Protein AF-A0A822XVW4-F1 (afdb_monomer)

Organism: Nelumbo nucifera (NCBI:txid4432)

Secondary structure (DSSP, 8-state):
--S-----------HHHHHHHHHHHHHHHHHHTTPPPPHHHHHHHHHHTT--SHHHHHHHHHHHHHHHHHHHHTT-HHHHHHHHHHHHHHHHHHHHHS-SS-STTGGGTGGG--

pLDDT: mean 85.32, std 18.21, range [39.78, 98.44]

Mean predicted aligned error: 9.69 Å

Foldseek 3Di:
DDPDPPPPPPPPPDPLNVVLVVLLVVVLVCVVVVHDDDVVSLVSNCVSVVNDALVSLVVLLVVLVVVLVVCVVVVVVVSNVVSVSVSVSSVCCSPPVYPDGPPPPVVVVVVPDD

Structure (mmCIF, N/CA/C/O backbone):
data_AF-A0A822XVW4-F1
#
_entry.id   AF-A0A822XVW4-F1
#
loop_
_atom_site.group_PDB
_atom_site.id
_atom_site.type_symbol
_atom_site.label_atom_id
_atom_site.label_alt_id
_atom_site.label_comp_id
_atom_site.label_asym_id
_atom_site.label_entity_id
_atom_site.label_seq_id
_atom_site.pdbx_PDB_ins_code
_atom_site.Cartn_x
_atom_site.Cartn_y
_atom_site.Cartn_z
_atom_site.occupancy
_atom_site.B_iso_o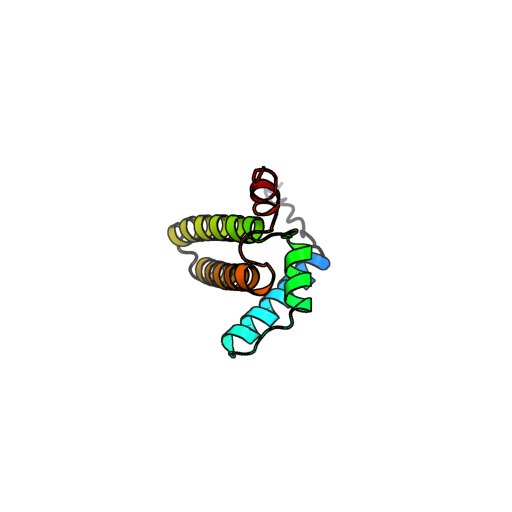r_equiv
_atom_site.auth_seq_id
_atom_site.auth_comp_id
_atom_site.auth_asym_id
_atom_site.auth_atom_id
_atom_site.pdbx_PDB_model_num
ATOM 1 N N . MET A 1 1 ? -43.327 -10.969 17.857 1.00 42.41 1 MET A N 1
ATOM 2 C CA . MET A 1 1 ? -42.642 -10.975 16.547 1.00 42.41 1 MET A CA 1
ATOM 3 C C . MET A 1 1 ? -41.511 -9.946 16.644 1.00 42.41 1 MET A C 1
ATOM 5 O O . MET A 1 1 ? -41.821 -8.769 16.600 1.00 42.41 1 MET A O 1
ATOM 9 N N . ASN A 1 2 ? -40.500 -10.276 17.458 1.00 39.78 2 ASN A N 1
ATOM 10 C CA . ASN A 1 2 ? -39.089 -10.661 17.198 1.00 39.78 2 ASN A CA 1
ATOM 11 C C . ASN A 1 2 ? -38.189 -9.543 16.602 1.00 39.78 2 ASN A C 1
ATOM 13 O O . ASN A 1 2 ? -38.409 -9.181 15.450 1.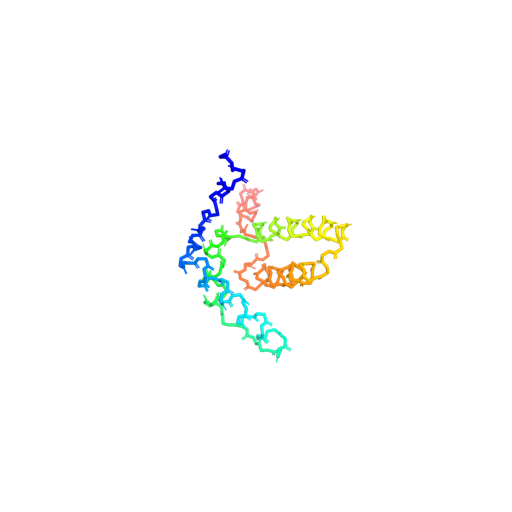00 39.78 2 ASN A O 1
ATOM 17 N N . PRO A 1 3 ? -37.178 -9.030 17.343 1.00 46.09 3 PRO A N 1
ATOM 18 C CA . PRO A 1 3 ? -36.155 -8.102 16.847 1.00 46.09 3 PRO A CA 1
ATOM 19 C C . PRO A 1 3 ? -34.922 -8.819 16.249 1.00 46.09 3 PRO A C 1
ATOM 21 O O . PRO A 1 3 ? -33.791 -8.548 16.646 1.00 46.09 3 PRO A O 1
ATOM 24 N N . GLU A 1 4 ? -35.111 -9.726 15.290 1.00 53.16 4 GLU A N 1
ATOM 25 C CA . GLU A 1 4 ? -34.005 -10.496 14.688 1.00 53.16 4 GLU A CA 1
ATOM 26 C C . GLU A 1 4 ? -34.060 -10.529 13.159 1.00 53.16 4 GLU A C 1
ATOM 28 O O . GLU A 1 4 ? -34.110 -11.588 12.544 1.00 53.16 4 GLU A O 1
ATOM 33 N N . GLU A 1 5 ? -33.994 -9.366 12.516 1.00 54.44 5 GLU A N 1
ATOM 34 C CA . GLU A 1 5 ? -33.642 -9.303 11.091 1.00 54.44 5 GLU A CA 1
ATOM 35 C C . GLU A 1 5 ? -32.535 -8.271 10.863 1.00 54.44 5 GLU A C 1
ATOM 37 O O . GLU A 1 5 ? -32.674 -7.301 10.126 1.00 54.44 5 GLU A O 1
ATOM 42 N N . THR A 1 6 ? -31.379 -8.492 11.495 1.00 48.88 6 THR A N 1
ATOM 43 C CA . THR A 1 6 ? -30.121 -7.969 10.951 1.00 48.88 6 THR A CA 1
ATOM 44 C C . THR A 1 6 ? -29.733 -8.866 9.786 1.00 48.88 6 THR A C 1
ATOM 46 O O . THR A 1 6 ? -29.164 -9.945 9.956 1.00 48.88 6 THR A O 1
ATOM 49 N N . HIS A 1 7 ? -30.067 -8.439 8.570 1.00 51.53 7 HIS A N 1
ATOM 50 C CA . HIS A 1 7 ? -29.485 -9.014 7.367 1.00 51.53 7 HIS A CA 1
ATOM 51 C C . HIS A 1 7 ? -27.972 -8.776 7.403 1.00 51.53 7 HIS A C 1
ATOM 53 O O . HIS A 1 7 ? -27.472 -7.751 6.946 1.00 51.53 7 HIS A O 1
ATOM 59 N N . LYS A 1 8 ? -27.224 -9.740 7.952 1.00 53.97 8 LYS A N 1
ATOM 60 C CA . LYS A 1 8 ? -25.807 -9.915 7.640 1.00 53.97 8 LYS A CA 1
ATOM 61 C C . LYS A 1 8 ? -25.735 -10.266 6.161 1.00 53.97 8 LYS A C 1
ATOM 63 O O . LYS A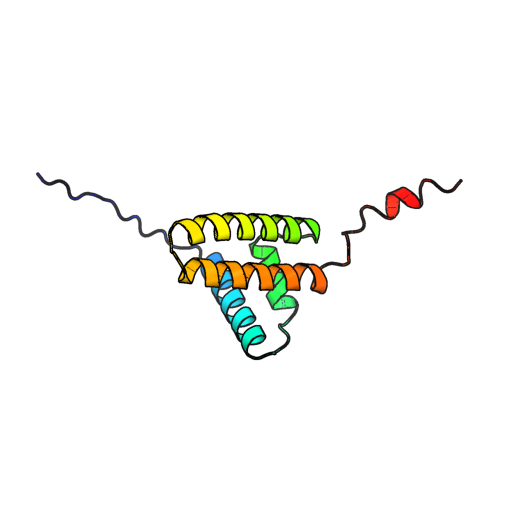 1 8 ? -25.726 -11.440 5.792 1.00 53.97 8 LYS A O 1
ATOM 68 N N . ALA A 1 9 ? -25.744 -9.239 5.317 1.00 55.06 9 ALA A N 1
ATOM 69 C CA . ALA A 1 9 ? -25.311 -9.369 3.945 1.00 55.06 9 ALA A CA 1
ATOM 70 C C . ALA A 1 9 ? -23.915 -9.990 4.013 1.00 55.06 9 ALA A C 1
ATOM 72 O O . ALA A 1 9 ? -22.986 -9.402 4.567 1.00 55.06 9 ALA A O 1
ATOM 73 N N . LYS A 1 10 ? -23.786 -11.232 3.541 1.00 56.28 10 LYS A N 1
ATOM 74 C CA . LYS A 1 10 ? -22.478 -11.795 3.235 1.00 56.28 10 LYS A CA 1
ATOM 75 C C . LYS A 1 10 ? -21.944 -10.922 2.109 1.00 56.28 10 LYS A C 1
ATOM 77 O O . LYS A 1 10 ? -22.329 -11.120 0.963 1.00 56.28 10 LYS A O 1
ATOM 82 N N . PHE A 1 11 ? -21.173 -9.901 2.465 1.00 61.69 11 PHE A N 1
ATOM 83 C CA . PHE A 1 11 ? -20.418 -9.121 1.504 1.00 61.69 11 PHE A CA 1
ATOM 84 C C . PHE A 1 11 ? -19.459 -10.123 0.867 1.00 61.69 11 PHE A C 1
ATOM 86 O O . PHE A 1 11 ? -18.545 -10.618 1.532 1.00 61.69 11 PHE A O 1
ATOM 93 N N . ASP A 1 12 ? -19.766 -10.566 -0.351 1.00 76.38 12 ASP A N 1
ATOM 94 C CA . ASP A 1 12 ? -18.834 -11.416 -1.071 1.00 76.38 12 ASP A CA 1
ATOM 95 C C . ASP A 1 12 ? -17.690 -10.502 -1.482 1.00 76.38 12 ASP A C 1
ATOM 97 O O . ASP A 1 12 ? -17.845 -9.652 -2.353 1.00 76.38 12 ASP A O 1
ATOM 101 N N . VAL A 1 13 ? -16.588 -10.595 -0.740 1.00 79.62 13 VAL A N 1
ATOM 102 C CA . VAL A 1 13 ? -15.368 -9.846 -1.036 1.00 79.62 13 VAL A CA 1
ATOM 103 C C . VAL A 1 13 ? -14.953 -10.199 -2.461 1.00 79.62 13 VAL A C 1
ATOM 105 O O . VAL A 1 13 ? -14.924 -11.393 -2.805 1.00 79.62 13 VAL A O 1
ATOM 108 N N . ASP A 1 14 ? -14.649 -9.180 -3.262 1.00 89.31 14 ASP A N 1
ATOM 109 C CA . ASP A 1 14 ? -14.315 -9.352 -4.669 1.00 89.31 14 ASP A CA 1
ATOM 110 C C . ASP A 1 14 ? -13.175 -10.386 -4.806 1.00 89.31 14 ASP A C 1
ATOM 112 O O . ASP A 1 14 ? -12.224 -10.392 -4.009 1.00 89.31 14 ASP A O 1
ATOM 116 N N . PRO A 1 15 ? -13.274 -11.350 -5.737 1.00 90.44 15 PRO A N 1
ATOM 117 C CA . PRO A 1 15 ? -12.186 -12.283 -6.005 1.00 90.44 15 PRO A CA 1
ATOM 118 C C . PRO A 1 15 ? -10.831 -11.604 -6.245 1.00 90.44 15 PRO A C 1
ATOM 120 O O . PRO A 1 15 ? -9.809 -12.157 -5.823 1.00 90.44 15 PRO A O 1
ATOM 123 N N . ASP A 1 16 ? -10.821 -10.428 -6.870 1.00 90.81 16 ASP A N 1
ATOM 124 C CA . ASP A 1 16 ? -9.615 -9.650 -7.127 1.00 90.81 16 ASP A CA 1
ATOM 125 C C . ASP A 1 16 ? -9.059 -9.049 -5.831 1.00 90.81 16 ASP A C 1
ATOM 127 O O . ASP A 1 16 ? -7.857 -9.180 -5.589 1.00 90.81 16 ASP A O 1
ATOM 131 N N . ASP A 1 17 ? -9.911 -8.552 -4.927 1.00 91.12 17 ASP A N 1
ATOM 132 C CA . ASP A 1 17 ? -9.497 -8.090 -3.590 1.00 91.12 17 ASP A CA 1
ATOM 133 C C . ASP A 1 17 ? -8.863 -9.235 -2.787 1.00 91.12 17 ASP A C 1
ATOM 135 O O . ASP A 1 17 ? -7.801 -9.096 -2.171 1.00 91.12 17 ASP A O 1
ATOM 139 N N . LYS A 1 18 ? -9.476 -10.431 -2.827 1.00 92.62 18 LYS A N 1
ATOM 140 C CA . LYS A 1 18 ? -8.924 -11.635 -2.173 1.00 92.62 18 LYS A CA 1
ATOM 141 C C . LYS A 1 18 ? -7.542 -11.980 -2.729 1.00 92.62 18 LYS A C 1
ATOM 143 O O . LYS A 1 18 ? -6.683 -12.479 -1.996 1.00 92.62 18 LYS A O 1
ATOM 148 N N . LEU A 1 19 ? -7.333 -11.780 -4.025 1.00 92.81 19 LEU A N 1
ATOM 149 C CA . LEU A 1 19 ? -6.085 -12.100 -4.706 1.00 92.81 19 LEU A CA 1
ATOM 150 C C . LEU A 1 19 ? -4.998 -11.053 -4.446 1.00 92.81 19 LEU A C 1
ATOM 152 O O . LEU A 1 19 ? -3.841 -11.421 -4.214 1.00 92.81 19 LEU A O 1
ATOM 156 N N . ALA A 1 20 ? -5.366 -9.776 -4.409 1.00 93.50 20 ALA A N 1
ATOM 157 C CA . ALA A 1 20 ? -4.485 -8.689 -4.012 1.00 93.50 20 ALA A CA 1
ATOM 158 C C . ALA A 1 20 ? -4.028 -8.864 -2.558 1.00 93.50 20 ALA A C 1
ATOM 160 O O . ALA A 1 20 ? -2.825 -8.889 -2.298 1.00 93.50 20 ALA A O 1
ATOM 161 N N . ALA A 1 21 ? -4.952 -9.148 -1.634 1.00 93.81 21 ALA A N 1
ATOM 162 C CA . ALA A 1 21 ? -4.628 -9.406 -0.231 1.00 93.81 21 ALA A CA 1
ATOM 163 C C . ALA A 1 21 ? -3.650 -10.582 -0.058 1.00 93.81 21 ALA A C 1
ATOM 165 O O . ALA A 1 21 ? -2.700 -10.508 0.721 1.00 93.81 21 ALA A O 1
ATOM 166 N N . ARG A 1 22 ? -3.829 -11.672 -0.819 1.00 94.94 22 ARG A N 1
ATOM 167 C CA . ARG A 1 22 ? -2.881 -12.803 -0.816 1.00 94.94 22 ARG A CA 1
ATOM 168 C C . ARG A 1 22 ? -1.499 -12.404 -1.327 1.00 94.94 22 ARG A C 1
ATOM 170 O O . ARG A 1 22 ? -0.504 -12.856 -0.765 1.00 94.94 22 ARG A O 1
ATOM 177 N N . SER A 1 23 ? -1.442 -11.577 -2.369 1.00 95.12 23 SER A N 1
ATOM 178 C CA . SER A 1 23 ? -0.182 -11.060 -2.914 1.00 95.12 23 SER A CA 1
ATOM 179 C C . SER A 1 23 ? 0.546 -10.207 -1.874 1.00 95.12 23 SER A C 1
ATOM 181 O O . SER A 1 23 ? 1.708 -10.475 -1.578 1.00 95.12 23 SER A O 1
ATOM 183 N N . VAL A 1 24 ? -0.163 -9.275 -1.227 1.00 96.62 24 VAL A N 1
ATOM 184 C CA . VAL A 1 24 ? 0.374 -8.439 -0.141 1.00 96.62 24 VAL A CA 1
ATOM 185 C C . VAL A 1 24 ? 0.924 -9.297 0.996 1.00 96.62 24 VAL A C 1
ATOM 187 O O . VAL A 1 24 ? 2.077 -9.135 1.382 1.00 96.62 24 VAL A O 1
ATOM 190 N N . LEU A 1 25 ? 0.154 -10.271 1.494 1.00 96.00 25 LEU A N 1
ATOM 191 C CA . LEU A 1 25 ? 0.615 -11.169 2.561 1.00 96.00 25 LEU A CA 1
ATOM 192 C C . LEU A 1 25 ? 1.871 -11.956 2.163 1.00 96.00 25 LEU A C 1
ATOM 194 O O . LEU A 1 25 ? 2.764 -12.158 2.987 1.00 96.00 25 LEU A O 1
ATOM 198 N N . SER A 1 26 ? 1.959 -12.389 0.903 1.00 96.69 26 SER A N 1
ATOM 199 C CA . SER A 1 26 ? 3.145 -13.074 0.387 1.00 96.69 26 SER A CA 1
ATOM 200 C C . SER A 1 26 ? 4.373 -12.159 0.382 1.00 96.69 26 SER A C 1
ATOM 202 O O . SER A 1 26 ? 5.432 -12.567 0.862 1.00 96.69 26 SER A O 1
ATOM 204 N N . ILE A 1 27 ? 4.221 -10.914 -0.078 1.00 96.88 27 ILE A N 1
ATOM 205 C CA . ILE A 1 27 ? 5.290 -9.906 -0.117 1.00 96.88 27 ILE A CA 1
ATOM 206 C C . ILE A 1 27 ? 5.741 -9.528 1.299 1.00 96.88 27 ILE A C 1
ATOM 208 O O . ILE A 1 27 ? 6.937 -9.532 1.586 1.00 96.88 27 ILE A O 1
ATOM 212 N N . LEU A 1 28 ? 4.808 -9.288 2.225 1.00 96.81 28 LEU A N 1
ATOM 213 C CA . LEU A 1 28 ? 5.136 -9.006 3.626 1.00 96.81 28 LEU A CA 1
ATOM 214 C C . LEU A 1 28 ? 5.910 -10.168 4.269 1.00 96.81 28 LEU A C 1
ATOM 216 O O . LEU A 1 28 ? 6.879 -9.950 4.998 1.00 96.81 28 LEU A O 1
ATOM 220 N N . ASN A 1 29 ? 5.547 -11.416 3.951 1.00 96.94 29 ASN A N 1
ATOM 221 C CA . ASN A 1 29 ? 6.310 -12.579 4.393 1.00 96.94 29 ASN A CA 1
ATOM 222 C C . ASN A 1 29 ? 7.716 -12.627 3.764 1.00 96.94 29 ASN A C 1
ATOM 224 O O . ASN A 1 29 ? 8.671 -13.013 4.436 1.00 96.94 29 ASN A O 1
ATOM 228 N N . GLN A 1 30 ? 7.884 -12.226 2.503 1.00 96.94 30 GLN A N 1
ATOM 229 C CA . GLN A 1 30 ? 9.210 -12.110 1.885 1.00 96.94 30 GLN A CA 1
ATOM 230 C C . GLN A 1 30 ? 10.063 -11.052 2.596 1.00 96.94 30 GLN A C 1
ATOM 232 O O . GLN A 1 30 ? 11.202 -11.354 2.957 1.00 96.94 30 GLN A O 1
ATOM 237 N N . PHE A 1 31 ? 9.505 -9.879 2.915 1.00 94.69 31 PHE A N 1
ATOM 238 C CA . PHE A 1 31 ? 10.199 -8.856 3.705 1.00 94.69 31 PHE A CA 1
ATOM 239 C C . PHE A 1 31 ? 10.633 -9.366 5.079 1.00 94.69 31 PHE A C 1
ATOM 241 O O . PHE A 1 31 ? 11.796 -9.201 5.452 1.00 94.69 31 PHE A O 1
ATOM 248 N N . ALA A 1 32 ? 9.745 -10.055 5.803 1.00 95.25 32 ALA A N 1
ATOM 249 C CA . ALA A 1 32 ? 10.072 -10.649 7.100 1.00 95.25 32 ALA A CA 1
ATOM 250 C C . ALA A 1 32 ? 11.247 -11.644 7.011 1.00 95.25 32 ALA A C 1
ATOM 252 O O . ALA A 1 32 ? 12.064 -11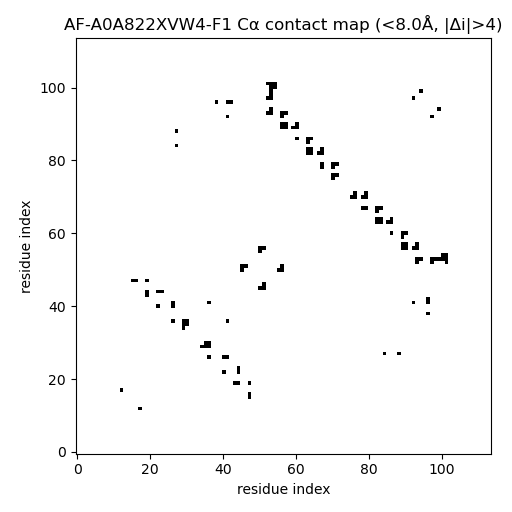.734 7.927 1.00 95.25 32 ALA A O 1
ATOM 253 N N . ASN A 1 33 ? 11.374 -12.343 5.878 1.00 97.25 33 ASN A N 1
ATOM 254 C CA . ASN A 1 33 ? 12.462 -13.279 5.589 1.00 97.25 33 ASN A CA 1
ATOM 255 C C . ASN A 1 33 ? 13.655 -12.639 4.850 1.00 97.25 33 ASN A C 1
ATOM 257 O O . ASN A 1 33 ? 14.563 -13.357 4.430 1.00 97.25 33 ASN A O 1
ATOM 261 N N . ARG A 1 34 ? 13.685 -11.305 4.703 1.00 94.88 34 ARG A N 1
ATOM 262 C CA . ARG A 1 34 ? 14.729 -10.543 3.988 1.00 94.88 34 ARG A CA 1
ATOM 263 C C . ARG A 1 34 ? 14.932 -10.990 2.536 1.00 94.88 34 ARG A C 1
ATOM 265 O O . ARG A 1 34 ? 16.042 -10.943 2.008 1.00 94.88 34 ARG A O 1
ATOM 272 N N . VAL A 1 35 ? 13.854 -11.434 1.900 1.00 96.06 35 VAL A N 1
ATOM 273 C CA . VAL A 1 35 ? 13.811 -11.815 0.489 1.00 96.06 35 VAL A CA 1
ATOM 274 C C . VAL A 1 35 ? 13.310 -10.627 -0.325 1.00 96.06 35 VAL A C 1
ATOM 276 O O . VAL A 1 35 ? 12.333 -9.982 0.050 1.00 96.06 35 VAL A O 1
ATOM 279 N N . LEU A 1 36 ? 13.982 -10.349 -1.443 1.00 94.06 36 LEU A N 1
ATOM 280 C CA . LEU A 1 36 ? 13.566 -9.311 -2.380 1.00 94.06 36 LEU A CA 1
ATOM 281 C C . LEU A 1 36 ? 12.292 -9.760 -3.122 1.00 94.06 36 LEU A C 1
ATOM 283 O O . LEU A 1 36 ? 12.322 -10.826 -3.746 1.00 94.06 36 LEU A O 1
ATOM 287 N N . PRO A 1 37 ? 11.196 -8.984 -3.081 1.00 94.38 37 PRO A N 1
ATOM 288 C CA . PRO A 1 37 ? 9.982 -9.328 -3.805 1.00 94.38 37 PRO A CA 1
ATOM 289 C C . PRO A 1 37 ? 10.136 -9.160 -5.317 1.00 94.38 37 PRO A C 1
ATOM 291 O O . PRO A 1 37 ? 10.957 -8.386 -5.811 1.00 94.38 37 PRO A O 1
ATOM 294 N N . ASN A 1 38 ? 9.318 -9.896 -6.068 1.00 93.69 38 ASN A N 1
ATOM 295 C CA . ASN A 1 38 ? 9.266 -9.778 -7.520 1.00 93.69 38 ASN A CA 1
ATOM 296 C C . ASN A 1 38 ? 8.579 -8.463 -7.922 1.00 93.69 38 ASN A C 1
ATOM 298 O O . ASN A 1 38 ? 7.462 -8.193 -7.486 1.00 93.69 38 ASN A O 1
ATOM 302 N N . LEU A 1 39 ? 9.203 -7.678 -8.805 1.00 93.44 39 LEU A N 1
ATOM 303 C CA . LEU A 1 39 ? 8.653 -6.394 -9.260 1.00 93.44 39 LEU A CA 1
ATOM 304 C C . LEU A 1 39 ? 7.272 -6.520 -9.928 1.00 93.44 39 LEU A C 1
ATOM 306 O O . LEU A 1 39 ? 6.456 -5.613 -9.805 1.00 93.44 39 LEU A O 1
ATOM 310 N N . ASN A 1 40 ? 6.972 -7.639 -10.595 1.00 94.06 40 ASN A N 1
ATOM 311 C CA . ASN A 1 40 ? 5.651 -7.873 -11.186 1.00 94.06 40 ASN A CA 1
ATOM 312 C C . ASN A 1 40 ? 4.575 -8.102 -10.118 1.00 94.06 40 ASN A C 1
ATOM 314 O O . ASN A 1 40 ? 3.431 -7.700 -10.318 1.00 94.06 40 ASN A O 1
ATOM 318 N N . ASP A 1 41 ? 4.931 -8.720 -8.989 1.00 93.56 41 ASP A N 1
ATOM 319 C CA . ASP A 1 41 ? 3.998 -8.916 -7.877 1.00 93.56 41 ASP A CA 1
ATOM 320 C C . ASP A 1 41 ? 3.696 -7.574 -7.198 1.00 93.56 41 ASP A C 1
ATOM 322 O O . ASP A 1 41 ? 2.538 -7.287 -6.899 1.00 93.56 41 ASP A O 1
ATOM 326 N N . LEU A 1 42 ? 4.713 -6.714 -7.040 1.00 95.88 42 LEU A N 1
ATOM 327 C CA . LEU A 1 42 ? 4.534 -5.335 -6.569 1.00 95.88 42 LEU A CA 1
ATOM 328 C C . LEU A 1 42 ? 3.630 -4.542 -7.519 1.00 95.88 42 LEU A C 1
ATOM 330 O O . LEU A 1 42 ? 2.626 -3.981 -7.091 1.00 95.88 42 LEU A O 1
ATOM 334 N N . ARG A 1 43 ? 3.949 -4.555 -8.821 1.00 95.06 43 ARG A N 1
ATOM 335 C CA . ARG A 1 43 ? 3.177 -3.894 -9.883 1.00 95.06 43 ARG A CA 1
ATOM 336 C C . ARG A 1 43 ? 1.713 -4.316 -9.851 1.00 95.06 43 ARG A C 1
ATOM 338 O O . ARG A 1 43 ? 0.84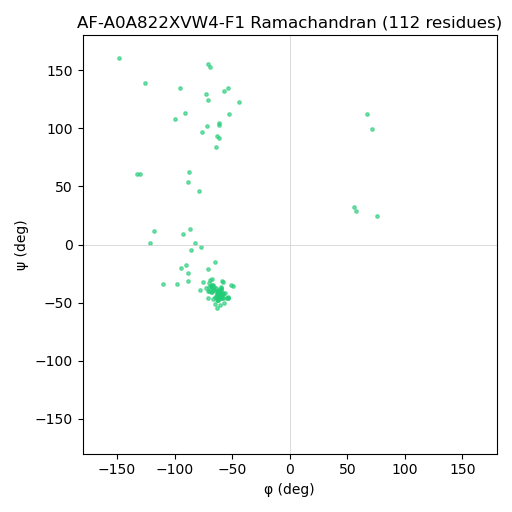0 -3.464 -9.871 1.00 95.06 43 ARG A O 1
ATOM 345 N N . ARG A 1 44 ? 1.444 -5.618 -9.730 1.00 94.50 44 ARG A N 1
ATOM 346 C CA . ARG A 1 44 ? 0.082 -6.154 -9.673 1.00 94.50 44 ARG A CA 1
ATOM 347 C C . ARG A 1 44 ? -0.718 -5.613 -8.487 1.00 94.50 44 ARG A C 1
ATOM 349 O O . ARG A 1 44 ? -1.906 -5.347 -8.638 1.00 94.50 44 ARG A O 1
ATOM 356 N N . VAL A 1 45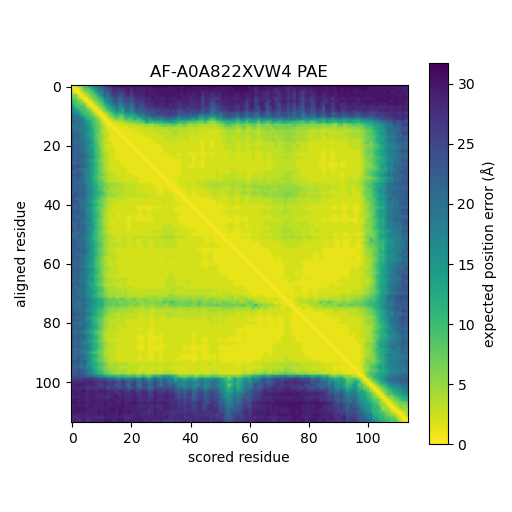 ? -0.091 -5.490 -7.317 1.00 96.31 45 VAL A N 1
ATOM 357 C CA . VAL A 1 45 ? -0.745 -4.911 -6.135 1.00 96.31 45 VAL A CA 1
ATOM 358 C C . VAL A 1 45 ? -1.023 -3.426 -6.358 1.00 96.31 45 VAL A C 1
ATOM 360 O O . VAL A 1 45 ? -2.147 -2.990 -6.136 1.00 96.31 45 VAL A O 1
ATOM 363 N N . LEU A 1 46 ? -0.039 -2.666 -6.845 1.00 96.44 46 LEU A N 1
ATOM 364 C CA . LEU A 1 46 ? -0.203 -1.235 -7.119 1.00 96.44 46 LEU A CA 1
ATOM 365 C C . LEU A 1 46 ? -1.275 -0.965 -8.183 1.00 96.44 46 LEU A C 1
ATOM 367 O O . LEU A 1 46 ? -2.098 -0.077 -7.999 1.00 96.44 46 LEU A O 1
ATOM 371 N N . ASP A 1 47 ? -1.324 -1.768 -9.249 1.00 95.62 47 ASP A N 1
ATOM 372 C CA . ASP A 1 47 ? -2.345 -1.664 -10.296 1.00 95.62 47 ASP A CA 1
ATOM 373 C C . ASP A 1 47 ? -3.754 -1.923 -9.740 1.00 95.62 47 ASP A C 1
ATOM 375 O O . ASP A 1 47 ? -4.699 -1.225 -10.106 1.00 95.62 47 ASP A O 1
ATOM 379 N N . HIS A 1 48 ? -3.900 -2.886 -8.823 1.00 95.75 48 HIS A N 1
ATOM 380 C CA . HIS A 1 48 ? -5.172 -3.152 -8.147 1.00 95.75 48 HIS A CA 1
ATOM 381 C C . HIS A 1 48 ? -5.590 -1.997 -7.223 1.00 95.75 48 HIS A C 1
ATOM 383 O O . HIS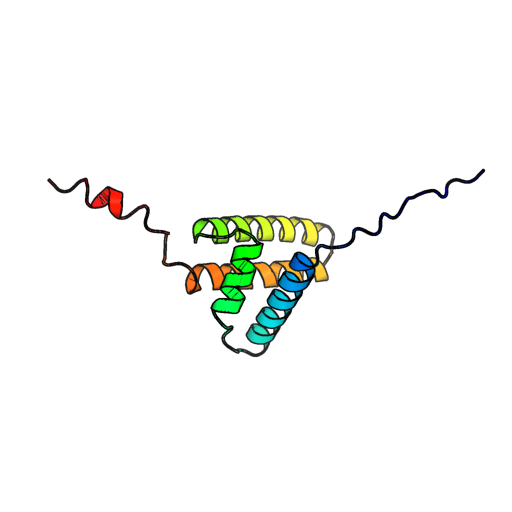 A 1 48 ? -6.760 -1.628 -7.204 1.00 95.75 48 HIS A O 1
ATOM 389 N N . LEU A 1 49 ? -4.631 -1.384 -6.521 1.00 94.94 49 LEU A N 1
ATOM 390 C CA . LEU A 1 49 ? -4.847 -0.190 -5.694 1.00 94.94 49 LEU A CA 1
ATOM 391 C C . LEU A 1 49 ? -4.954 1.109 -6.513 1.00 94.94 49 LEU A C 1
ATOM 393 O O . LEU A 1 49 ? -5.159 2.173 -5.942 1.00 94.94 49 LEU A O 1
ATOM 397 N N . GLN A 1 50 ? -4.809 1.037 -7.840 1.00 96.25 50 GLN A N 1
ATOM 398 C CA . GLN A 1 50 ? -4.786 2.191 -8.746 1.00 96.25 50 GLN A CA 1
ATOM 399 C C . GLN A 1 50 ? -3.686 3.219 -8.425 1.00 96.25 50 GLN A C 1
ATOM 401 O O . GLN A 1 50 ? -3.810 4.393 -8.759 1.00 96.25 50 GLN A O 1
ATOM 406 N N . ILE A 1 51 ? -2.578 2.768 -7.837 1.00 96.06 51 ILE A N 1
ATOM 407 C CA . ILE A 1 51 ? -1.402 3.591 -7.554 1.00 96.06 51 ILE A CA 1
ATOM 408 C C . ILE A 1 51 ? -0.460 3.505 -8.756 1.00 96.06 51 ILE A C 1
ATOM 410 O O . ILE A 1 51 ? 0.088 2.446 -9.062 1.00 96.06 51 ILE A O 1
ATOM 414 N N . GLN A 1 52 ? -0.283 4.617 -9.460 1.00 94.94 52 GLN A N 1
ATOM 415 C CA . GLN A 1 52 ? 0.454 4.698 -10.724 1.00 94.94 52 GLN A CA 1
ATOM 416 C C . GLN A 1 52 ? 1.635 5.676 -10.661 1.00 94.94 52 GLN A C 1
ATOM 418 O O . GLN A 1 52 ? 2.318 5.862 -11.669 1.00 94.94 52 GLN A O 1
ATOM 423 N N . SER A 1 53 ? 1.879 6.298 -9.506 1.00 94.50 53 SER A N 1
ATOM 424 C CA . SER A 1 53 ? 2.905 7.322 -9.339 1.00 94.50 53 SER A CA 1
ATOM 425 C C . SER A 1 53 ? 3.529 7.346 -7.945 1.00 94.50 53 SER A C 1
ATOM 427 O O . SER A 1 53 ? 2.935 6.917 -6.952 1.00 94.50 53 SER A O 1
ATOM 429 N N . TRP A 1 54 ? 4.712 7.955 -7.859 1.00 95.25 54 TRP A N 1
ATOM 430 C CA . TRP A 1 54 ? 5.414 8.223 -6.602 1.00 95.25 54 TRP A CA 1
ATOM 431 C C . TRP A 1 54 ? 4.541 9.031 -5.627 1.00 95.25 54 TRP A C 1
ATOM 433 O O . TRP A 1 54 ? 4.497 8.742 -4.429 1.00 95.25 54 TRP A O 1
ATOM 443 N N . ASN A 1 55 ? 3.820 10.035 -6.143 1.00 94.56 55 ASN A N 1
ATOM 444 C CA . ASN A 1 55 ? 2.941 10.888 -5.338 1.00 94.56 55 ASN A CA 1
ATOM 445 C C . ASN A 1 55 ? 1.735 10.116 -4.800 1.00 94.56 55 ASN A C 1
ATOM 447 O O . ASN A 1 55 ? 1.398 10.293 -3.636 1.00 94.56 55 ASN A O 1
ATOM 451 N N . GLU A 1 56 ? 1.126 9.238 -5.599 1.00 96.69 56 GLU A N 1
ATOM 452 C CA . GLU A 1 56 ? 0.011 8.402 -5.135 1.00 96.69 56 GLU A CA 1
ATOM 453 C C . GLU A 1 56 ? 0.467 7.416 -4.053 1.00 96.69 56 GLU A C 1
ATOM 455 O O . GLU A 1 56 ? -0.220 7.269 -3.049 1.00 96.69 56 GLU A O 1
ATOM 460 N N . CYS A 1 57 ? 1.666 6.829 -4.170 1.00 96.69 57 CYS A N 1
ATOM 461 C CA . CYS A 1 57 ? 2.258 6.079 -3.056 1.00 96.69 57 CYS A CA 1
ATOM 462 C C . CYS A 1 57 ? 2.407 6.946 -1.800 1.00 96.69 57 CYS A C 1
ATOM 464 O O . CYS A 1 57 ? 2.160 6.488 -0.689 1.00 96.69 57 CYS A O 1
ATOM 466 N N . ASN A 1 58 ? 2.856 8.191 -1.957 1.00 96.44 58 ASN A N 1
ATOM 467 C CA . ASN A 1 58 ? 3.052 9.099 -0.836 1.00 96.44 58 ASN A CA 1
ATOM 468 C C . ASN A 1 58 ? 1.733 9.530 -0.176 1.00 96.44 58 ASN A C 1
ATOM 470 O O . ASN A 1 58 ? 1.699 9.712 1.037 1.00 96.44 58 ASN A O 1
ATOM 474 N N . ASP A 1 59 ? 0.667 9.704 -0.951 1.00 97.25 59 ASP A N 1
ATOM 475 C CA . ASP A 1 59 ? -0.652 10.032 -0.416 1.00 97.25 59 ASP A CA 1
ATOM 476 C C . ASP A 1 59 ? -1.290 8.822 0.279 1.00 97.25 59 ASP A C 1
ATOM 478 O O . ASP A 1 59 ? -1.838 8.981 1.366 1.00 97.25 59 ASP A O 1
ATOM 482 N N . GLU A 1 60 ? -1.095 7.612 -0.253 1.00 98.06 60 GLU A N 1
ATOM 483 C CA . GLU A 1 60 ? -1.497 6.369 0.415 1.00 98.06 60 GLU A CA 1
ATOM 484 C C . GLU A 1 60 ? -0.769 6.171 1.756 1.00 98.06 60 GLU A C 1
ATOM 486 O O . GLU A 1 60 ? -1.379 5.772 2.743 1.00 98.06 60 GLU A O 1
ATOM 491 N N . ILE A 1 61 ? 0.528 6.497 1.838 1.00 98.31 61 ILE A N 1
ATOM 492 C CA . ILE A 1 61 ? 1.281 6.437 3.105 1.00 98.31 61 ILE A CA 1
ATOM 493 C C . ILE A 1 61 ? 0.663 7.361 4.159 1.00 98.31 61 ILE A C 1
ATOM 495 O O . ILE A 1 61 ? 0.461 6.928 5.288 1.00 98.31 61 ILE A O 1
ATOM 499 N N . LYS A 1 62 ? 0.322 8.606 3.796 1.00 98.44 62 LYS A N 1
ATOM 500 C CA . LYS A 1 62 ? -0.317 9.545 4.733 1.00 98.44 62 LYS A CA 1
ATOM 501 C C . LYS A 1 62 ? -1.678 9.040 5.197 1.00 98.44 62 LYS A C 1
ATOM 503 O O . LYS A 1 62 ? -1.980 9.147 6.376 1.00 98.44 62 LYS A O 1
ATOM 508 N N . PHE A 1 63 ? -2.476 8.493 4.278 1.00 98.38 63 PHE A N 1
ATOM 509 C CA . PHE A 1 63 ? -3.768 7.907 4.619 1.00 98.38 63 PHE A CA 1
ATOM 510 C C . PHE A 1 63 ? -3.604 6.764 5.630 1.00 98.38 63 PHE A C 1
ATOM 512 O O . PHE A 1 63 ? -4.282 6.738 6.651 1.00 98.38 63 PHE A O 1
ATOM 519 N N . LEU A 1 64 ? -2.649 5.860 5.402 1.00 98.31 64 LEU A N 1
ATOM 520 C CA . LEU A 1 64 ? -2.362 4.774 6.339 1.00 98.31 64 LEU A CA 1
ATOM 521 C C . LEU A 1 64 ? -1.855 5.279 7.700 1.00 98.31 64 LEU A C 1
ATOM 523 O O . LEU A 1 64 ? -2.220 4.697 8.718 1.00 98.31 64 LEU A O 1
ATOM 527 N N . ASP A 1 65 ? -1.042 6.340 7.736 1.00 98.44 65 ASP A N 1
ATOM 528 C CA . ASP A 1 65 ? -0.596 6.967 8.988 1.00 98.44 65 ASP A CA 1
ATOM 529 C C . ASP A 1 65 ? -1.782 7.564 9.775 1.00 98.44 65 ASP A C 1
ATOM 531 O O . ASP A 1 65 ? -1.874 7.370 10.987 1.00 98.44 65 ASP A O 1
ATOM 535 N N . GLU A 1 66 ? -2.730 8.221 9.097 1.00 98.31 66 GLU A N 1
ATOM 536 C CA . GLU A 1 66 ? -3.966 8.727 9.716 1.00 98.31 66 GLU A CA 1
ATOM 537 C C . GLU A 1 66 ? -4.817 7.584 10.302 1.00 98.31 66 GLU A C 1
ATOM 539 O O . GLU A 1 66 ? -5.302 7.683 11.432 1.00 98.31 66 GLU A O 1
ATOM 544 N N . GLU A 1 67 ? -4.944 6.464 9.585 1.00 98.06 67 GLU A N 1
ATOM 545 C CA . GLU A 1 67 ? -5.650 5.275 10.080 1.00 98.06 67 GLU A CA 1
ATOM 546 C C . GLU A 1 67 ? -4.924 4.620 11.268 1.00 98.06 67 GLU A C 1
ATOM 548 O O . GLU A 1 67 ? -5.567 4.136 12.199 1.00 98.06 67 GLU A O 1
ATOM 553 N N . ILE A 1 68 ? -3.586 4.629 11.296 1.00 98.00 68 ILE A N 1
ATOM 554 C CA . ILE A 1 68 ? -2.805 4.143 12.446 1.00 98.00 68 ILE A CA 1
ATOM 555 C C . ILE A 1 68 ? -3.118 4.962 13.697 1.00 98.00 68 ILE A C 1
ATOM 557 O O . ILE A 1 68 ? -3.320 4.378 14.765 1.00 98.00 68 ILE A O 1
ATOM 561 N N . ASP A 1 69 ? -3.171 6.288 13.576 1.00 97.50 69 ASP A N 1
ATOM 562 C CA . ASP A 1 69 ? -3.478 7.175 14.698 1.00 97.50 69 ASP A CA 1
ATOM 563 C C . ASP A 1 69 ? -4.890 6.911 15.250 1.00 97.50 69 ASP A C 1
ATOM 565 O O . ASP A 1 69 ? -5.081 6.838 16.471 1.00 97.50 69 ASP A O 1
ATOM 569 N N . LEU A 1 70 ? -5.870 6.697 14.363 1.00 97.44 70 LEU A N 1
ATOM 570 C CA . LEU A 1 70 ? -7.243 6.343 14.735 1.00 97.44 70 LEU A CA 1
ATOM 571 C C . LEU A 1 70 ? -7.302 4.987 15.452 1.00 97.44 70 LEU A C 1
ATOM 573 O O . LEU A 1 70 ? -7.762 4.903 16.593 1.00 97.44 70 LEU A O 1
ATOM 577 N N . GLU A 1 71 ? -6.765 3.936 14.836 1.00 96.81 71 GLU A N 1
ATOM 578 C CA . GLU A 1 71 ? -6.815 2.565 15.356 1.00 96.81 71 GLU A CA 1
ATOM 579 C C . GLU A 1 71 ? -5.978 2.386 16.634 1.00 96.81 71 GLU A C 1
ATOM 581 O O . GLU A 1 71 ? -6.315 1.581 17.511 1.00 96.81 71 GLU A O 1
ATOM 586 N N . SER A 1 72 ? -4.903 3.166 16.788 1.00 94.69 72 SER A N 1
ATOM 587 C CA . SER A 1 72 ? -4.126 3.216 18.027 1.00 94.69 72 SER A CA 1
ATOM 588 C C . SER A 1 72 ? -4.922 3.837 19.169 1.00 94.69 72 SER A C 1
ATOM 590 O O . SER A 1 72 ? -4.743 3.420 20.316 1.00 94.69 72 SER A O 1
ATOM 592 N N . SER A 1 73 ? -5.775 4.826 18.890 1.00 91.62 73 SER A N 1
ATOM 593 C CA . SER A 1 73 ? -6.613 5.457 19.915 1.00 91.62 73 SER A CA 1
ATOM 594 C C . SER A 1 73 ? -7.710 4.515 20.428 1.00 91.62 73 SER A C 1
ATOM 596 O O . SER A 1 73 ? -8.031 4.537 21.619 1.00 91.62 73 SER A O 1
ATOM 598 N N . ASP A 1 74 ? -8.179 3.610 19.565 1.00 93.31 74 ASP A N 1
ATOM 599 C CA . ASP A 1 74 ? -9.179 2.586 19.878 1.00 93.31 74 ASP A CA 1
ATOM 600 C C . ASP A 1 74 ? -8.577 1.296 20.481 1.00 93.31 74 ASP A C 1
ATOM 602 O O . ASP A 1 74 ? -9.303 0.401 20.922 1.00 93.31 74 ASP A O 1
ATOM 606 N N . GLY A 1 75 ? -7.244 1.197 20.566 1.00 92.44 75 GLY A N 1
ATOM 607 C CA . GLY A 1 75 ? -6.537 0.057 21.163 1.00 92.44 75 GLY A CA 1
ATOM 608 C C . GLY A 1 75 ? -6.511 -1.196 20.279 1.00 92.44 75 GLY A C 1
ATOM 609 O O . GLY A 1 75 ? -6.384 -2.318 20.781 1.00 92.44 75 GLY A O 1
ATOM 610 N N . HIS A 1 76 ? -6.640 -1.038 18.961 1.00 95.69 76 HIS A N 1
ATOM 611 C CA . HIS A 1 76 ? -6.637 -2.139 18.002 1.00 95.69 76 HIS A CA 1
ATOM 612 C C . HIS A 1 76 ? -5.214 -2.511 17.549 1.00 95.69 76 HIS A C 1
ATOM 614 O O . HIS A 1 76 ? -4.889 -2.484 16.363 1.00 95.69 76 HIS A O 1
ATOM 620 N N . ASP A 1 77 ? -4.365 -2.955 18.483 1.00 95.19 77 ASP A N 1
ATOM 621 C CA . ASP A 1 77 ? -2.930 -3.223 18.253 1.00 95.19 77 ASP A CA 1
ATOM 622 C C . ASP A 1 77 ? -2.626 -4.089 17.014 1.00 95.19 77 ASP A C 1
ATOM 624 O O . ASP A 1 77 ? -1.620 -3.903 16.328 1.00 95.19 77 ASP A O 1
ATOM 628 N N . ARG A 1 78 ? -3.490 -5.067 16.705 1.00 95.44 78 ARG A N 1
ATOM 629 C CA . ARG A 1 78 ? -3.317 -5.938 15.528 1.00 95.44 78 ARG A CA 1
ATOM 630 C C . ARG A 1 78 ? -3.549 -5.199 14.213 1.00 95.44 78 ARG A C 1
ATOM 632 O O . ARG A 1 78 ? -2.873 -5.509 13.235 1.00 95.44 78 ARG A O 1
ATOM 639 N N . VAL A 1 79 ? -4.509 -4.278 14.192 1.00 96.38 79 VAL A N 1
ATOM 640 C CA . VAL A 1 79 ? -4.809 -3.440 13.027 1.00 96.38 79 VAL A CA 1
ATOM 641 C C . VAL A 1 79 ? -3.675 -2.441 12.841 1.00 96.38 79 VAL A C 1
ATOM 643 O O . VAL A 1 79 ? -3.108 -2.384 11.757 1.00 96.38 79 VAL A O 1
ATOM 646 N N . VAL A 1 80 ? -3.234 -1.792 13.922 1.00 97.62 80 VAL A N 1
ATOM 647 C CA . VAL A 1 80 ? -2.064 -0.900 13.921 1.00 97.62 80 VAL A CA 1
ATOM 648 C C . VAL A 1 80 ? -0.820 -1.598 13.362 1.00 97.62 80 VAL A C 1
ATOM 650 O O . VAL A 1 80 ? -0.135 -1.048 12.500 1.00 97.62 80 VAL A O 1
ATOM 653 N N . LEU A 1 81 ? -0.535 -2.835 13.788 1.00 96.81 81 LEU A N 1
ATOM 654 C CA . LEU A 1 81 ? 0.597 -3.611 13.270 1.00 96.81 81 LEU A CA 1
ATOM 655 C C . LEU A 1 81 ? 0.468 -3.909 11.767 1.00 96.81 81 LEU A C 1
ATOM 657 O O . LEU A 1 81 ? 1.461 -3.855 11.034 1.00 96.81 81 LEU A O 1
ATOM 661 N N . LEU A 1 82 ? -0.739 -4.244 11.308 1.00 96.50 82 LEU A N 1
ATOM 662 C CA . LEU A 1 82 ? -1.008 -4.488 9.894 1.00 96.50 82 LEU A CA 1
ATOM 663 C C . LEU A 1 82 ? -0.818 -3.207 9.075 1.00 96.50 82 LEU A C 1
ATOM 665 O O . LEU A 1 82 ? -0.061 -3.232 8.109 1.00 96.50 82 LEU A O 1
ATOM 669 N N . LEU A 1 83 ? -1.435 -2.097 9.484 1.00 98.00 83 LEU A N 1
ATOM 670 C CA . LEU A 1 83 ? -1.313 -0.800 8.817 1.00 98.00 83 LEU A CA 1
ATOM 671 C C . LEU A 1 83 ? 0.144 -0.328 8.778 1.00 98.00 83 LEU A C 1
ATOM 673 O O . LEU A 1 83 ? 0.637 0.043 7.720 1.00 98.00 83 LEU A O 1
ATOM 677 N N . SER A 1 84 ? 0.887 -0.475 9.879 1.00 98.12 84 SER A N 1
ATOM 678 C CA . SER A 1 84 ? 2.326 -0.164 9.920 1.00 98.12 84 SER A CA 1
ATOM 679 C C . SER A 1 84 ? 3.124 -0.998 8.910 1.00 98.12 84 SER A C 1
ATOM 681 O O . SER A 1 84 ? 4.066 -0.517 8.278 1.00 98.12 84 SER A O 1
ATOM 683 N N . SER A 1 85 ? 2.743 -2.266 8.727 1.00 97.94 85 SER A N 1
ATOM 684 C CA . SER A 1 85 ? 3.360 -3.139 7.722 1.00 97.94 85 SER A CA 1
ATOM 685 C C . SER A 1 85 ? 3.024 -2.685 6.297 1.00 97.94 85 SER A C 1
ATOM 687 O O . SER A 1 85 ? 3.882 -2.763 5.416 1.00 97.94 85 SER A O 1
ATOM 689 N N . LEU A 1 86 ? 1.807 -2.179 6.073 1.00 97.81 86 LEU A N 1
ATOM 690 C CA . LEU A 1 86 ? 1.393 -1.594 4.798 1.00 97.81 86 LEU A CA 1
ATOM 691 C C . LEU A 1 86 ? 2.124 -0.278 4.512 1.00 97.81 86 LEU A C 1
ATOM 693 O O . LEU A 1 86 ? 2.611 -0.117 3.401 1.00 97.81 86 LEU A O 1
ATOM 697 N N . VAL A 1 87 ? 2.324 0.596 5.505 1.00 98.38 87 VAL A N 1
ATOM 698 C CA . VAL A 1 87 ? 3.162 1.804 5.367 1.00 98.38 87 VAL A CA 1
ATOM 699 C C . VAL A 1 87 ? 4.568 1.433 4.898 1.00 98.38 87 VAL A C 1
ATOM 701 O O . VAL A 1 87 ? 5.090 2.027 3.950 1.00 98.38 87 VAL A O 1
ATOM 704 N N . GLY A 1 88 ? 5.175 0.409 5.507 1.00 97.25 88 GLY A N 1
ATOM 705 C CA . GLY A 1 88 ? 6.481 -0.102 5.086 1.00 97.25 88 GLY A CA 1
ATOM 706 C C . GLY A 1 88 ? 6.479 -0.645 3.652 1.00 97.25 88 GLY A C 1
ATOM 707 O O . GLY A 1 88 ? 7.385 -0.342 2.874 1.00 97.25 88 GLY A O 1
ATOM 708 N N . PHE A 1 89 ? 5.448 -1.406 3.276 1.00 97.44 89 PHE A N 1
ATOM 709 C CA . PHE A 1 89 ? 5.275 -1.919 1.916 1.00 97.44 89 PHE A CA 1
ATOM 710 C C . PHE A 1 89 ? 5.108 -0.799 0.879 1.00 97.44 89 PHE A C 1
ATOM 712 O O . PHE A 1 89 ? 5.802 -0.807 -0.140 1.00 97.44 89 PHE A O 1
ATOM 719 N N . THR A 1 90 ? 4.240 0.178 1.137 1.00 97.50 90 THR A N 1
ATOM 720 C CA . THR A 1 90 ? 3.980 1.295 0.224 1.00 97.50 90 THR A CA 1
ATOM 721 C C . THR A 1 90 ? 5.201 2.204 0.116 1.00 97.50 90 THR A C 1
ATOM 723 O O . THR A 1 90 ? 5.546 2.624 -0.985 1.00 97.50 90 THR A O 1
ATOM 726 N N . SER A 1 91 ? 5.929 2.424 1.216 1.00 96.50 91 SER A N 1
ATOM 727 C CA . SER A 1 91 ? 7.210 3.150 1.208 1.00 96.50 91 SER A CA 1
ATOM 728 C C . SER A 1 91 ? 8.252 2.455 0.335 1.00 96.50 91 SER A C 1
ATOM 730 O O . SER A 1 91 ? 8.911 3.103 -0.472 1.00 96.50 91 SER A O 1
ATOM 732 N N . TYR A 1 92 ? 8.364 1.128 0.438 1.00 95.94 92 TYR A N 1
ATOM 733 C CA . TYR A 1 92 ? 9.253 0.354 -0.425 1.00 95.94 92 TYR A CA 1
ATOM 734 C C . TYR A 1 92 ? 8.848 0.460 -1.901 1.00 95.94 92 TYR A C 1
ATOM 736 O O . TYR A 1 92 ? 9.694 0.702 -2.759 1.00 95.94 92 TYR A O 1
ATOM 744 N N . CYS A 1 93 ? 7.554 0.316 -2.205 1.00 95.81 93 CYS A N 1
ATOM 745 C CA . CYS A 1 93 ? 7.044 0.459 -3.567 1.00 95.81 93 CYS A CA 1
ATOM 746 C C . CYS A 1 93 ? 7.327 1.848 -4.140 1.00 95.81 93 CYS A C 1
ATOM 748 O O . CYS A 1 93 ? 7.746 1.944 -5.289 1.00 95.81 93 CYS A O 1
ATOM 750 N N . ARG A 1 94 ? 7.157 2.901 -3.334 1.00 95.12 94 ARG A N 1
ATOM 751 C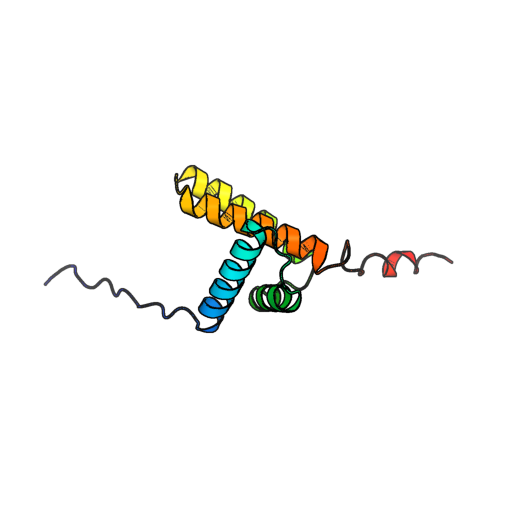 CA . ARG A 1 94 ? 7.418 4.285 -3.729 1.00 95.12 94 ARG A CA 1
ATOM 752 C C . ARG A 1 94 ? 8.829 4.471 -4.286 1.00 95.12 94 ARG A C 1
ATOM 754 O O . ARG A 1 94 ? 8.983 5.107 -5.319 1.00 95.12 94 ARG A O 1
ATOM 761 N N . ASP A 1 95 ? 9.829 3.901 -3.619 1.00 91.75 95 ASP A N 1
ATOM 762 C CA . ASP A 1 95 ? 11.239 4.103 -3.970 1.00 91.75 95 ASP A CA 1
ATOM 763 C C . ASP A 1 95 ? 11.756 3.091 -5.011 1.00 91.75 95 ASP A C 1
ATOM 765 O O . ASP A 1 95 ? 12.739 3.354 -5.699 1.00 91.75 95 ASP A O 1
ATOM 769 N N . VAL A 1 96 ? 11.129 1.913 -5.116 1.00 93.00 96 VAL A N 1
ATOM 770 C CA . VAL A 1 96 ? 11.584 0.827 -6.007 1.00 93.00 96 VAL A CA 1
ATOM 771 C C . VAL A 1 96 ? 10.836 0.797 -7.336 1.00 93.00 96 VAL A C 1
ATOM 773 O O . VAL A 1 96 ? 11.420 0.425 -8.354 1.00 93.00 96 VAL A O 1
ATOM 776 N N . MET A 1 97 ? 9.549 1.148 -7.340 1.00 93.62 97 MET A N 1
ATOM 777 C CA . MET A 1 97 ? 8.699 1.072 -8.533 1.00 93.62 97 MET A CA 1
ATOM 778 C C . MET A 1 97 ? 8.630 2.388 -9.304 1.00 93.62 97 MET A C 1
ATOM 780 O O . MET A 1 97 ? 8.295 2.365 -10.489 1.00 93.62 97 MET A O 1
ATOM 784 N N . PHE A 1 98 ? 8.953 3.509 -8.659 1.00 89.94 98 PHE A N 1
ATOM 785 C CA . PHE A 1 98 ? 8.882 4.838 -9.250 1.00 89.94 98 PHE A CA 1
ATOM 786 C C . PHE A 1 98 ? 10.228 5.544 -9.119 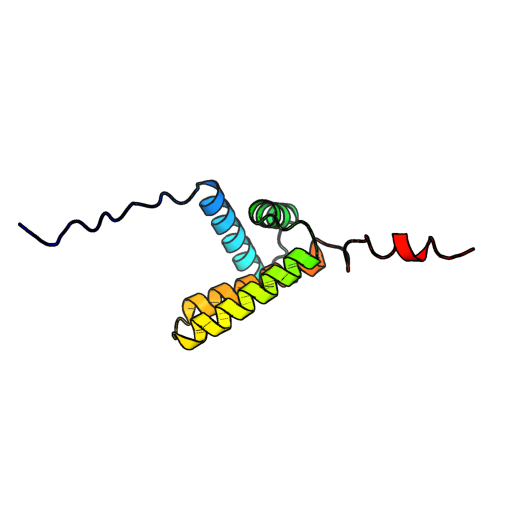1.00 89.94 98 PHE A C 1
ATOM 788 O O . PHE A 1 98 ? 10.891 5.449 -8.087 1.00 89.94 98 PHE A O 1
ATOM 795 N N . ASP A 1 99 ? 10.634 6.251 -10.173 1.00 79.56 99 ASP A N 1
ATOM 796 C CA . ASP A 1 99 ? 11.782 7.150 -10.083 1.00 79.56 99 ASP A CA 1
ATOM 797 C C . ASP A 1 99 ? 11.414 8.353 -9.199 1.00 79.56 99 ASP A C 1
ATOM 799 O O . ASP A 1 99 ? 10.234 8.700 -9.059 1.00 79.56 99 ASP A O 1
ATOM 803 N N . ALA A 1 100 ? 12.406 8.964 -8.551 1.00 62.88 100 ALA A N 1
ATOM 804 C CA . ALA A 1 100 ? 12.178 10.034 -7.591 1.00 62.88 100 ALA A CA 1
ATOM 805 C C . ALA A 1 100 ? 11.500 11.224 -8.287 1.00 62.88 100 ALA A C 1
ATOM 807 O O . ALA A 1 100 ? 12.159 12.008 -8.964 1.00 62.88 100 ALA A O 1
ATOM 808 N N . MET A 1 101 ? 10.193 11.374 -8.044 1.00 59.00 101 MET A N 1
ATOM 809 C CA . MET A 1 101 ? 9.301 12.333 -8.700 1.00 59.00 101 MET A CA 1
ATOM 810 C C . MET A 1 101 ? 9.011 11.960 -10.159 1.00 59.00 101 MET A C 1
ATOM 812 O O . MET A 1 101 ? 9.779 12.296 -11.054 1.00 59.00 101 MET A O 1
ATOM 816 N N . ASP A 1 102 ? 7.851 11.340 -10.411 1.00 57.34 102 ASP A N 1
ATOM 817 C CA . ASP A 1 102 ? 7.328 11.170 -11.769 1.00 57.34 102 ASP A CA 1
ATOM 818 C C . ASP A 1 102 ? 7.481 12.461 -12.567 1.00 57.34 102 ASP A C 1
ATOM 820 O O . ASP A 1 102 ? 7.003 13.533 -12.178 1.00 57.34 102 ASP A O 1
ATOM 824 N N . ASP A 1 103 ? 8.187 12.326 -13.679 1.00 52.50 103 ASP A N 1
ATOM 825 C CA . ASP A 1 103 ? 9.000 13.357 -14.302 1.00 52.50 103 ASP A CA 1
ATOM 826 C C . ASP A 1 103 ? 8.183 14.385 -15.112 1.00 52.50 103 ASP A C 1
ATOM 828 O O . ASP A 1 103 ? 8.500 14.761 -16.236 1.00 52.50 103 ASP A O 1
ATOM 832 N N . ARG A 1 104 ? 7.082 14.881 -14.538 1.00 52.09 104 ARG A N 1
ATOM 833 C CA . ARG A 1 104 ? 6.341 16.059 -15.020 1.00 52.09 104 ARG A CA 1
ATOM 834 C C . ARG A 1 104 ? 6.901 17.369 -14.460 1.00 52.09 104 ARG A C 1
ATOM 836 O O . ARG A 1 104 ? 6.252 18.411 -14.568 1.00 52.09 104 ARG A O 1
ATOM 843 N N . SER A 1 105 ? 8.093 17.323 -13.867 1.00 50.28 105 SER A N 1
ATOM 844 C CA . SER A 1 105 ? 8.783 18.487 -13.307 1.00 50.28 105 SER A CA 1
ATOM 845 C C . SER A 1 105 ? 10.024 18.872 -14.118 1.00 50.28 105 SER A C 1
ATOM 847 O O . SER A 1 105 ? 10.280 20.067 -14.275 1.00 50.28 105 SER A O 1
ATOM 849 N N . ILE A 1 106 ? 10.751 17.915 -14.712 1.00 50.47 106 ILE A N 1
ATOM 850 C CA . ILE A 1 106 ? 11.960 18.226 -15.494 1.00 50.47 106 ILE A CA 1
ATOM 851 C C . ILE A 1 106 ? 11.618 18.826 -16.868 1.00 50.47 106 ILE A C 1
ATOM 853 O O . ILE A 1 106 ? 12.278 19.774 -17.298 1.00 50.47 106 ILE A O 1
ATOM 857 N N . SER A 1 107 ? 10.500 18.442 -17.499 1.00 49.88 107 SER A N 1
ATOM 858 C CA . SER A 1 107 ? 10.086 19.037 -18.787 1.00 49.88 107 SER A CA 1
ATOM 859 C C . SER A 1 107 ? 9.732 20.533 -18.712 1.00 49.88 107 SER A C 1
ATOM 861 O O . SER A 1 107 ? 9.635 21.195 -19.744 1.00 49.88 107 SER A O 1
ATOM 863 N N . ARG A 1 108 ? 9.522 21.098 -17.511 1.00 49.16 108 ARG A N 1
ATOM 864 C CA . ARG A 1 108 ? 9.203 22.528 -17.330 1.00 49.16 108 ARG A CA 1
ATOM 865 C C . ARG A 1 108 ? 10.443 23.409 -17.140 1.00 49.16 108 ARG A C 1
ATOM 867 O O . ARG A 1 108 ? 10.342 24.618 -17.327 1.00 49.16 108 ARG A O 1
ATOM 874 N N . LEU A 1 109 ? 11.592 22.819 -16.800 1.00 51.09 109 LEU A N 1
ATOM 875 C CA . LEU A 1 109 ? 12.873 23.523 -16.659 1.00 51.09 109 LEU A CA 1
ATOM 876 C C . LEU A 1 109 ? 13.645 23.593 -17.984 1.00 51.09 109 LEU A C 1
ATOM 878 O O . LEU A 1 109 ? 14.289 24.605 -18.247 1.00 51.09 109 LEU A O 1
ATOM 882 N N . GLU A 1 110 ? 13.507 22.594 -18.862 1.00 51.44 110 GLU A N 1
ATOM 883 C CA . GLU A 1 110 ? 14.112 22.627 -20.206 1.00 51.44 110 GLU A CA 1
ATOM 884 C C . GLU A 1 110 ? 13.430 23.631 -21.155 1.00 51.44 110 GLU A C 1
ATOM 886 O O . GLU A 1 110 ? 14.048 24.115 -22.098 1.00 51.44 110 GLU A O 1
ATOM 891 N N . ALA A 1 111 ? 12.181 24.020 -20.876 1.00 54.31 111 ALA A N 1
ATOM 892 C CA . ALA A 1 111 ? 11.443 25.032 -21.642 1.00 54.31 111 ALA A CA 1
ATOM 893 C C . ALA A 1 111 ? 11.774 26.492 -21.250 1.00 54.31 111 ALA A C 1
ATOM 895 O O . ALA A 1 111 ? 11.170 27.421 -21.787 1.00 54.31 111 ALA A O 1
ATOM 896 N N . LEU A 1 112 ? 12.691 26.705 -20.297 1.00 55.50 112 LEU A N 1
ATOM 897 C CA . LEU A 1 112 ? 13.070 28.026 -19.773 1.00 55.50 112 LEU A CA 1
ATOM 898 C C . LEU A 1 112 ? 14.543 28.392 -20.017 1.00 55.50 112 LEU A C 1
ATOM 900 O O . LEU A 1 112 ? 15.019 29.386 -19.469 1.00 55.50 112 LEU A O 1
ATOM 904 N N . ILE A 1 113 ? 15.254 27.635 -20.854 1.00 56.09 113 ILE A N 1
ATOM 905 C CA . ILE A 1 113 ? 16.606 27.992 -21.294 1.00 56.09 113 ILE A CA 1
ATOM 906 C C . ILE A 1 113 ? 16.498 28.616 -22.700 1.00 56.09 113 ILE A C 1
ATOM 908 O O . ILE A 1 113 ? 16.163 27.888 -23.635 1.00 56.09 113 ILE A O 1
ATOM 912 N N . PRO A 1 114 ? 16.691 29.944 -22.853 1.00 54.12 114 PRO A N 1
ATOM 913 C CA . PRO A 1 114 ? 16.664 30.621 -24.153 1.00 54.12 114 PRO A CA 1
ATOM 914 C C . PRO A 1 114 ? 17.856 30.264 -25.048 1.00 54.12 114 PRO A C 1
ATOM 916 O O . PRO A 1 114 ? 18.950 29.974 -24.508 1.00 54.12 114 PRO A O 1
#

Solvent-accessible surface area (backbone atoms only — not comparable to full-atom values): 6786 Å² total; per-residue (Å²): 139,78,100,78,80,80,80,77,70,80,75,77,72,52,70,64,58,58,48,41,53,51,50,51,55,51,45,54,52,28,52,78,69,74,41,85,71,58,67,66,60,53,48,53,44,31,56,72,71,68,43,86,46,29,64,49,31,53,52,51,38,51,53,40,51,54,50,32,58,53,34,54,73,73,64,38,63,70,56,29,53,50,38,55,52,45,38,54,51,39,54,50,45,30,68,72,76,28,64,94,62,68,72,81,61,59,68,63,58,69,75,70,67,131

Radius of gyration: 19.19 Å; Cα contacts (8 Å, |Δi|>4): 73; chains: 1; bounding box: 59×44×45 Å

Sequence (114 aa):
MNPEETHKAKFDVDPDDKLAARSVLSILNQFANRVLPNLNDLRRVLDHLQIQSWNECNDEIKFLDEEIDLESSDGHDRVVLLLSSLVGFTSYCRDVMFDAMDDRSISRLEALIP